Protein AF-A0A7G9Y1L8-F1 (afdb_monomer_lite)

InterPro domains:
  IPR002560 Transposase IS204/IS1001/IS1096/IS1165, DDE domain [PF01610] (2-73)

Sequence (77 aa):
MKRLEKELSEKEYKKLNGVMWILRKNMKELTDEELEILKCLFHHSPILELAYKLCNELTDIFEDDISKSVATRRIND

Secondary structure (DSSP, 8-state):
-HHHHHHS-HHHHHHTTTHHHHTTS-GGG--HHHHHHHHHHHHT-HHHHHHHHHHHHHHHHHHS---HHHHHHHHH-

pLDDT: mean 92.41, std 3.68, range [79.75, 97.0]

Organism: NCBI:txid2759911

Foldseek 3Di:
DVVCVVVDDPVLVVLLPCVVVLLPDQPVPDDPSSVVSVVSVCVVPVVVVVVSVLVNQLVCLVPDPDDPVVSVVSNVD

Structure (mmCIF, N/CA/C/O backbone):
data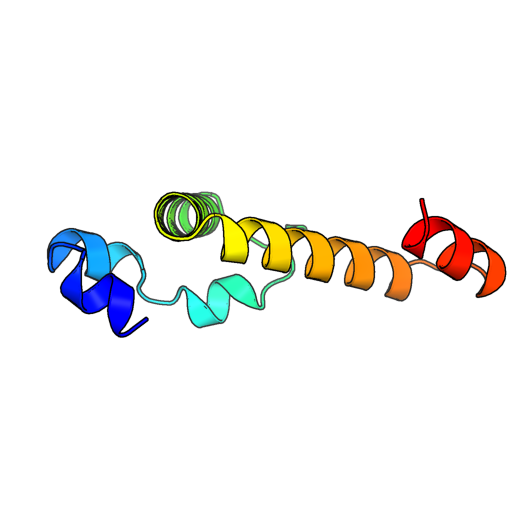_AF-A0A7G9Y1L8-F1
#
_entry.id   AF-A0A7G9Y1L8-F1
#
loop_
_atom_site.group_PDB
_atom_site.id
_atom_site.type_symbol
_atom_site.label_atom_id
_atom_site.label_alt_id
_atom_site.label_comp_id
_atom_site.label_asym_id
_atom_site.label_entity_id
_atom_site.label_seq_id
_atom_site.pdbx_PDB_ins_code
_atom_site.Cartn_x
_atom_site.Cartn_y
_atom_site.Cartn_z
_atom_site.occupancy
_atom_site.B_iso_or_equiv
_atom_site.auth_seq_id
_atom_site.auth_comp_id
_atom_site.auth_asym_id
_atom_site.auth_atom_id
_atom_site.pdbx_PDB_model_num
ATOM 1 N N . MET A 1 1 ? -13.905 -0.270 2.557 1.00 80.12 1 MET A N 1
ATOM 2 C CA . MET A 1 1 ? -14.168 0.389 3.856 1.00 80.12 1 MET A CA 1
ATOM 3 C C . MET A 1 1 ? -15.445 -0.092 4.538 1.00 80.12 1 MET A C 1
ATOM 5 O O . MET A 1 1 ? -15.326 -0.505 5.675 1.00 80.12 1 MET A O 1
ATOM 9 N N . LYS A 1 2 ? -16.609 -0.176 3.865 1.00 85.38 2 LYS A N 1
ATOM 10 C CA . LYS A 1 2 ? -17.881 -0.653 4.473 1.00 85.38 2 LYS A CA 1
ATOM 11 C C . LYS A 1 2 ? -17.807 -1.977 5.261 1.00 85.38 2 LYS A C 1
ATOM 13 O O . LYS A 1 2 ? -18.574 -2.164 6.194 1.00 85.38 2 LYS A O 1
ATOM 18 N N . ARG A 1 3 ? -16.929 -2.913 4.869 1.00 92.31 3 ARG A N 1
ATOM 19 C CA . ARG A 1 3 ? -16.653 -4.145 5.635 1.00 92.31 3 ARG A CA 1
ATOM 20 C C . ARG A 1 3 ? -15.975 -3.826 6.975 1.00 92.31 3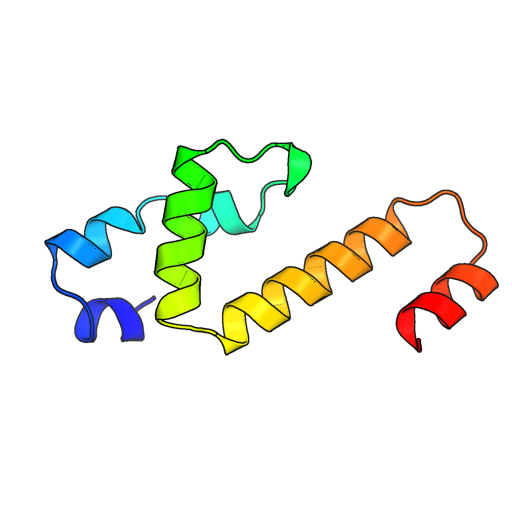 ARG A C 1
ATOM 22 O O . ARG A 1 3 ? -16.511 -4.173 8.015 1.00 92.31 3 ARG A O 1
ATOM 29 N N . LEU A 1 4 ? -14.852 -3.105 6.934 1.00 87.88 4 LEU A N 1
ATOM 30 C CA . LEU A 1 4 ? -14.089 -2.691 8.119 1.00 87.88 4 LEU A CA 1
ATOM 31 C C . LEU A 1 4 ? -14.905 -1.803 9.066 1.00 87.88 4 LEU A C 1
ATOM 33 O O . LEU A 1 4 ? -14.771 -1.923 10.271 1.00 87.88 4 LEU A O 1
ATOM 37 N N . GLU A 1 5 ? -15.797 -0.969 8.534 1.00 86.94 5 GLU A N 1
ATOM 38 C CA . GLU A 1 5 ? -16.728 -0.155 9.331 1.00 86.94 5 GLU A CA 1
ATOM 39 C C . GLU A 1 5 ? -17.664 -1.002 10.211 1.00 86.94 5 GLU A C 1
ATOM 41 O O . GLU A 1 5 ? -18.103 -0.544 11.259 1.00 86.94 5 GLU A O 1
ATOM 46 N N . LYS A 1 6 ? -17.960 -2.243 9.801 1.00 89.19 6 LYS A N 1
ATOM 47 C CA . LYS A 1 6 ? -18.780 -3.189 10.573 1.00 89.19 6 LYS A CA 1
ATOM 48 C C . LYS A 1 6 ? -17.960 -4.082 11.503 1.00 89.19 6 LYS A C 1
ATOM 50 O O . LYS A 1 6 ? -18.501 -4.577 12.483 1.00 89.19 6 LYS A O 1
ATOM 55 N N . GLU A 1 7 ? -16.706 -4.350 11.151 1.00 88.44 7 GLU A N 1
ATOM 56 C CA . GLU A 1 7 ? -15.823 -5.259 11.894 1.00 88.44 7 GLU A CA 1
ATOM 57 C C . GLU A 1 7 ? -15.042 -4.549 13.009 1.00 88.44 7 GLU A C 1
ATOM 59 O O . GLU A 1 7 ? -14.658 -5.191 13.982 1.00 88.44 7 GLU A O 1
ATOM 64 N N . LEU A 1 8 ? -14.807 -3.240 12.879 1.00 89.75 8 LEU A N 1
ATOM 65 C CA . LEU A 1 8 ? -14.037 -2.438 13.828 1.00 89.75 8 LEU A CA 1
ATOM 66 C C . LEU A 1 8 ? -14.938 -1.655 14.776 1.00 89.75 8 LEU A C 1
ATOM 68 O O . LEU A 1 8 ? -16.035 -1.228 14.413 1.00 89.75 8 LEU A O 1
ATOM 72 N N . SER A 1 9 ? -14.435 -1.379 15.980 1.00 89.25 9 SER A N 1
ATOM 73 C CA . SER A 1 9 ? -15.075 -0.386 16.841 1.00 89.25 9 SER A CA 1
ATOM 74 C C . SER A 1 9 ? -14.991 1.008 16.210 1.00 89.25 9 SER A C 1
ATOM 76 O O . SER A 1 9 ? -14.068 1.319 15.454 1.00 89.25 9 SER A O 1
ATOM 78 N N . GLU A 1 10 ? -15.908 1.907 16.571 1.00 88.06 10 GLU A N 1
ATOM 79 C CA . GLU A 1 10 ? -15.907 3.284 16.054 1.00 88.06 10 GLU A CA 1
ATOM 80 C C . GLU A 1 10 ? -14.572 4.007 16.324 1.00 88.06 10 GLU A C 1
ATOM 82 O O . GLU A 1 10 ? -14.091 4.785 15.499 1.00 88.06 10 GLU A O 1
ATOM 87 N N . LYS A 1 11 ? -13.938 3.721 17.470 1.00 86.69 11 LYS A N 1
ATOM 88 C CA . LYS A 1 11 ? -12.626 4.277 17.831 1.00 86.69 11 LYS A CA 1
ATOM 89 C C . LYS A 1 11 ? -11.517 3.774 16.911 1.00 86.69 11 LYS A C 1
ATOM 91 O O . LYS A 1 11 ? -10.655 4.560 16.535 1.00 86.69 11 LYS A O 1
ATOM 96 N N . GLU A 1 12 ? -11.524 2.492 16.562 1.00 85.19 12 GLU A N 1
ATOM 97 C CA . GLU A 1 12 ? -10.540 1.896 15.652 1.00 85.19 12 GLU A CA 1
ATOM 98 C C . GLU A 1 12 ? -10.773 2.348 14.214 1.00 85.19 12 GLU A C 1
ATOM 100 O O . GLU A 1 12 ? -9.831 2.753 13.542 1.00 85.19 12 GLU A O 1
ATOM 105 N N . TYR A 1 13 ? -12.029 2.389 13.768 1.00 89.69 13 TYR A N 1
ATOM 106 C CA . TYR A 1 13 ? -12.368 2.858 12.430 1.00 89.69 13 TYR A CA 1
ATOM 107 C C . TYR A 1 13 ? -11.973 4.326 12.216 1.00 89.69 13 TYR A C 1
ATOM 109 O O . TYR A 1 13 ? -11.436 4.670 11.164 1.00 89.69 13 TYR A O 1
ATOM 117 N N . LYS A 1 14 ? -12.131 5.188 13.233 1.00 89.19 14 LYS A N 1
ATOM 118 C CA . LYS A 1 14 ? -11.663 6.586 13.185 1.00 89.19 14 LYS A CA 1
ATOM 119 C C . LYS A 1 14 ? -10.149 6.721 13.001 1.00 89.19 14 LYS A C 1
ATOM 121 O O . LYS A 1 14 ? -9.717 7.731 12.449 1.00 89.19 14 LYS A O 1
ATOM 126 N N . LYS A 1 15 ? -9.340 5.730 13.403 1.00 88.12 15 LYS A N 1
ATOM 127 C CA . LYS A 1 15 ? -7.889 5.734 13.131 1.00 88.12 15 LYS A CA 1
ATOM 128 C C . LYS A 1 15 ? -7.580 5.589 11.640 1.00 88.12 15 LYS A C 1
ATOM 130 O O . LYS A 1 15 ? -6.523 6.014 11.206 1.00 88.12 15 LYS A O 1
ATOM 135 N N . LEU A 1 16 ? -8.508 5.046 10.851 1.00 91.12 16 LEU A N 1
ATOM 136 C CA . LEU A 1 16 ? -8.371 4.904 9.399 1.00 91.12 16 LEU A CA 1
ATOM 137 C C . LEU A 1 16 ? -8.808 6.165 8.630 1.00 91.12 16 LEU A C 1
ATOM 139 O O . LEU A 1 16 ? -8.932 6.139 7.402 1.00 91.12 16 LEU A O 1
ATOM 143 N N . ASN A 1 17 ? -9.063 7.281 9.318 1.00 89.06 17 ASN A N 1
ATOM 144 C CA . ASN A 1 17 ? -9.376 8.545 8.660 1.00 89.06 17 ASN A CA 1
ATOM 145 C C . ASN A 1 17 ? -8.216 8.991 7.761 1.00 89.06 17 ASN A C 1
ATOM 147 O O . ASN A 1 17 ? -7.053 8.945 8.144 1.00 89.06 17 ASN A O 1
ATOM 151 N N . GLY A 1 18 ? -8.540 9.419 6.540 1.00 91.44 18 GLY A N 1
ATOM 152 C CA . GLY A 1 18 ? -7.537 9.823 5.553 1.00 91.44 18 GLY A CA 1
ATOM 153 C C . GLY A 1 18 ? -6.817 8.665 4.854 1.00 91.44 18 GLY A C 1
ATOM 154 O O . GLY A 1 18 ? -6.083 8.919 3.903 1.00 91.44 18 GLY A O 1
ATOM 155 N N . VAL A 1 19 ? -7.079 7.399 5.213 1.00 93.88 19 VAL A N 1
ATOM 156 C CA . VAL A 1 19 ? -6.339 6.244 4.668 1.00 93.88 19 VAL A CA 1
ATOM 157 C C . VAL A 1 19 ? -6.384 6.142 3.142 1.00 93.88 19 VAL A C 1
ATOM 159 O O . VAL A 1 19 ? -5.413 5.733 2.518 1.00 93.88 19 VAL A O 1
ATOM 162 N N . MET A 1 20 ? -7.475 6.579 2.505 1.00 91.62 20 MET A N 1
ATOM 163 C CA . MET A 1 20 ? -7.559 6.582 1.041 1.00 91.62 20 MET A CA 1
ATOM 164 C C . MET A 1 20 ? -6.615 7.581 0.372 1.00 91.62 20 MET A C 1
ATOM 166 O O . MET A 1 20 ? -6.244 7.376 -0.780 1.00 91.62 20 MET A O 1
ATOM 170 N N . TRP A 1 21 ? -6.265 8.675 1.043 1.00 93.94 21 TRP A N 1
ATOM 171 C CA . TRP A 1 21 ? -5.238 9.592 0.555 1.00 93.94 21 TRP A CA 1
ATOM 172 C C . TRP A 1 21 ? -3.846 9.008 0.791 1.00 93.94 21 TRP A C 1
ATOM 174 O O . TRP A 1 21 ? -3.038 8.981 -0.130 1.00 93.94 21 TRP A O 1
ATOM 184 N N . ILE A 1 22 ? -3.623 8.446 1.981 1.00 94.94 22 ILE A N 1
ATOM 185 C CA . ILE A 1 22 ? -2.358 7.811 2.366 1.00 94.94 22 ILE A CA 1
ATOM 186 C C . ILE A 1 22 ? -1.976 6.694 1.382 1.00 94.94 22 ILE A C 1
ATOM 188 O O . ILE A 1 22 ? -0.849 6.660 0.910 1.00 94.94 22 ILE A O 1
ATOM 192 N N . LEU A 1 23 ? -2.932 5.847 0.978 1.00 93.94 23 LEU A N 1
ATOM 193 C CA . LEU A 1 23 ? -2.719 4.773 -0.006 1.00 93.94 23 LEU A CA 1
ATOM 194 C C . LEU A 1 23 ? -2.252 5.249 -1.394 1.00 93.94 23 LEU A C 1
ATOM 196 O O . LEU A 1 23 ? -1.832 4.420 -2.195 1.00 93.94 23 LEU A O 1
ATOM 200 N N . ARG A 1 24 ? -2.391 6.541 -1.716 1.00 90.94 24 ARG A N 1
ATOM 201 C C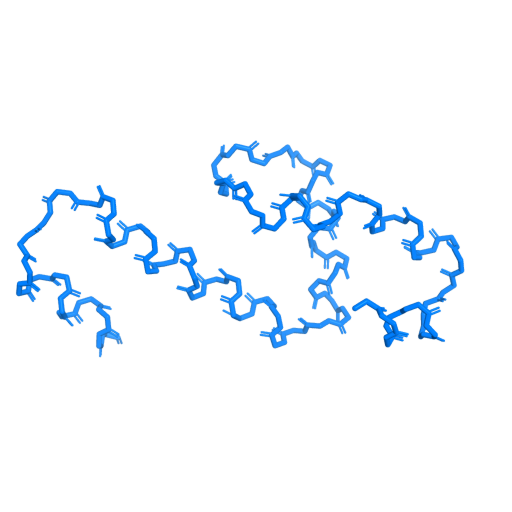A . ARG A 1 24 ? -1.987 7.119 -3.009 1.00 90.94 24 ARG A CA 1
ATOM 202 C C . ARG A 1 24 ? -0.662 7.872 -2.948 1.00 90.94 24 ARG A C 1
ATOM 204 O O . ARG A 1 24 ? -0.162 8.261 -3.998 1.00 90.94 24 ARG A O 1
ATOM 211 N N . LYS A 1 25 ? -0.140 8.137 -1.750 1.00 91.38 25 LYS A N 1
ATOM 212 C CA . LYS A 1 25 ? 1.146 8.812 -1.582 1.00 91.38 25 LYS A CA 1
ATOM 213 C C . LYS A 1 25 ? 2.283 7.887 -1.998 1.00 91.38 25 LYS A C 1
ATOM 215 O O . LYS A 1 25 ? 2.171 6.668 -1.875 1.00 91.38 25 LYS A O 1
ATOM 220 N N . ASN A 1 26 ? 3.392 8.479 -2.433 1.00 86.62 26 ASN A N 1
ATOM 221 C CA . ASN A 1 26 ? 4.624 7.726 -2.595 1.00 86.62 26 ASN A CA 1
ATOM 222 C C . ASN A 1 26 ? 5.074 7.215 -1.218 1.00 86.62 26 ASN A C 1
ATOM 224 O O . ASN A 1 26 ? 5.073 7.969 -0.243 1.00 86.62 26 ASN A O 1
ATOM 228 N N . MET A 1 27 ? 5.476 5.944 -1.131 1.00 86.38 27 MET A N 1
ATOM 229 C CA . MET A 1 27 ? 5.890 5.332 0.135 1.00 86.38 27 MET A CA 1
ATOM 230 C C . MET A 1 27 ? 7.040 6.093 0.817 1.00 86.38 27 MET A C 1
ATOM 232 O O . MET A 1 27 ? 7.106 6.125 2.044 1.00 86.38 27 MET A O 1
ATOM 236 N N . LYS A 1 28 ? 7.911 6.746 0.037 1.00 86.38 28 LYS A N 1
ATOM 237 C CA . LYS A 1 28 ? 9.045 7.549 0.525 1.00 86.38 28 LYS A CA 1
ATOM 238 C C . LYS A 1 28 ? 8.614 8.865 1.188 1.00 86.38 28 LYS A C 1
ATOM 240 O O . LYS A 1 28 ? 9.419 9.482 1.875 1.00 86.38 28 LYS A O 1
ATOM 245 N N . GLU A 1 29 ? 7.368 9.294 0.988 1.00 90.94 29 GLU A N 1
ATOM 246 C CA . GLU A 1 29 ? 6.804 10.548 1.512 1.00 90.94 29 GLU A CA 1
ATOM 247 C C . GLU A 1 29 ? 5.858 10.336 2.705 1.00 90.94 29 GLU A C 1
ATOM 249 O O . GLU A 1 29 ? 5.258 11.292 3.206 1.00 90.94 29 GLU A O 1
ATOM 254 N N . LEU A 1 30 ? 5.679 9.087 3.141 1.00 94.12 30 LEU A N 1
ATOM 255 C CA . LEU A 1 30 ? 4.814 8.750 4.266 1.00 94.12 30 LEU A CA 1
ATOM 256 C C . LEU A 1 30 ? 5.464 9.146 5.592 1.00 94.12 30 LEU A C 1
ATOM 258 O O . LEU A 1 30 ? 6.634 8.847 5.831 1.00 94.12 30 LEU A O 1
ATOM 262 N N . THR A 1 31 ? 4.688 9.779 6.473 1.00 95.81 31 THR A N 1
ATOM 263 C CA . THR A 1 31 ? 5.129 10.032 7.854 1.00 95.81 31 THR A CA 1
ATOM 264 C C . THR A 1 31 ? 4.980 8.781 8.721 1.00 95.81 31 THR A C 1
ATOM 266 O O . THR A 1 31 ? 4.243 7.854 8.375 1.00 95.81 31 THR A O 1
ATOM 269 N N . ASP A 1 32 ? 5.631 8.764 9.886 1.00 95.00 32 ASP A N 1
ATOM 270 C CA . ASP A 1 32 ? 5.508 7.660 10.844 1.00 95.00 32 ASP A CA 1
ATOM 271 C C . ASP A 1 32 ? 4.048 7.434 11.275 1.00 95.00 32 ASP A C 1
ATOM 273 O O . ASP A 1 32 ? 3.596 6.293 11.380 1.00 95.00 32 ASP A O 1
ATOM 277 N N . GLU A 1 33 ? 3.263 8.503 11.446 1.00 93.25 33 GLU A N 1
ATOM 278 C CA . GLU A 1 33 ? 1.837 8.393 11.762 1.00 93.25 33 GLU A CA 1
ATOM 279 C C . GLU A 1 33 ? 1.038 7.763 10.615 1.00 93.25 33 GLU A C 1
ATOM 281 O O . GLU A 1 33 ? 0.164 6.926 10.848 1.00 93.25 33 GLU A O 1
ATOM 286 N N . GLU A 1 34 ? 1.335 8.137 9.370 1.00 95.06 34 GLU A N 1
ATOM 287 C CA . GLU A 1 34 ? 0.680 7.569 8.190 1.00 95.06 34 GLU A CA 1
ATOM 288 C C . GLU A 1 34 ? 1.024 6.083 8.014 1.00 95.06 34 GLU A C 1
ATOM 290 O O . GLU A 1 34 ? 0.151 5.279 7.666 1.00 95.06 34 GLU A O 1
ATOM 295 N N . LEU A 1 35 ? 2.264 5.694 8.328 1.00 93.94 35 LEU A N 1
ATOM 296 C CA . LEU A 1 35 ? 2.693 4.297 8.342 1.00 93.94 35 LEU A CA 1
ATOM 297 C C . LEU A 1 35 ? 1.931 3.477 9.388 1.00 93.94 35 LEU A C 1
ATOM 299 O O . LEU A 1 35 ? 1.519 2.354 9.093 1.00 93.94 35 LEU A O 1
ATOM 303 N N . GLU A 1 36 ? 1.682 4.018 10.581 1.00 93.56 36 GLU A N 1
ATOM 304 C CA . GLU A 1 36 ? 0.868 3.337 11.597 1.00 93.56 36 GLU A CA 1
ATOM 305 C C . GLU A 1 36 ? -0.590 3.147 11.150 1.00 93.56 36 GLU A C 1
ATOM 307 O O . GLU A 1 36 ? -1.186 2.089 11.383 1.00 93.56 36 GLU A O 1
ATOM 312 N N . ILE A 1 37 ? -1.162 4.122 10.435 1.00 94.38 37 ILE A N 1
ATOM 313 C CA . ILE A 1 37 ? -2.505 3.990 9.849 1.00 94.38 37 ILE A CA 1
ATOM 314 C C . ILE A 1 37 ? -2.536 2.853 8.818 1.00 94.38 37 ILE A C 1
ATOM 316 O O . ILE A 1 37 ? -3.454 2.026 8.839 1.00 94.38 37 ILE A O 1
ATOM 320 N N . LEU A 1 38 ? -1.528 2.769 7.942 1.00 95.06 38 LEU A N 1
ATOM 321 C CA . LEU A 1 38 ? -1.418 1.681 6.967 1.00 95.06 38 LEU A CA 1
ATOM 322 C C . LEU A 1 38 ? -1.231 0.319 7.638 1.00 95.06 38 LEU A C 1
ATOM 324 O O . LEU A 1 38 ? -1.908 -0.633 7.255 1.00 95.06 38 LEU A O 1
ATOM 328 N N . LYS A 1 39 ? -0.388 0.215 8.673 1.00 93.44 39 LYS A N 1
ATOM 329 C CA . LYS A 1 39 ? -0.217 -1.030 9.443 1.00 93.44 39 LYS A CA 1
ATOM 330 C C . LYS A 1 39 ? -1.542 -1.513 10.029 1.00 93.44 39 LYS A C 1
ATOM 332 O O . LYS A 1 39 ? -1.873 -2.692 9.904 1.00 93.44 39 LYS A O 1
ATOM 337 N N . CYS A 1 40 ? -2.326 -0.607 10.616 1.00 92.25 40 CYS A N 1
ATOM 338 C CA . CYS A 1 40 ? -3.655 -0.933 11.128 1.00 92.25 40 CYS A CA 1
ATOM 339 C C . CYS A 1 40 ? -4.584 -1.424 10.007 1.00 92.25 40 CYS A C 1
ATOM 341 O O . CYS A 1 40 ? -5.222 -2.466 10.147 1.00 92.25 40 CYS A O 1
ATOM 343 N N . LEU A 1 41 ? -4.617 -0.733 8.863 1.00 94.50 41 LEU A N 1
ATOM 344 C CA . LEU A 1 41 ? -5.421 -1.150 7.711 1.00 94.50 41 LEU A CA 1
ATOM 345 C C . LEU A 1 41 ? -5.042 -2.555 7.217 1.00 94.50 41 LEU A C 1
ATOM 347 O O . LEU A 1 41 ? -5.916 -3.390 6.970 1.00 94.50 41 LEU A O 1
ATOM 351 N N . PHE A 1 42 ? -3.746 -2.799 7.053 1.00 95.12 42 PHE A N 1
ATOM 352 C CA . PHE A 1 42 ? -3.198 -4.033 6.505 1.00 95.12 42 PHE A CA 1
ATOM 353 C C . PHE A 1 42 ? -3.393 -5.222 7.436 1.00 95.12 42 PHE A C 1
ATOM 355 O O . PHE A 1 42 ? -3.742 -6.300 6.958 1.00 95.12 42 PHE A O 1
ATOM 362 N N . HIS A 1 43 ? -3.335 -5.010 8.754 1.00 93.50 43 HIS A N 1
ATOM 363 C CA . HIS A 1 43 ? -3.690 -6.034 9.735 1.00 93.50 43 HIS A CA 1
ATOM 364 C C . HIS A 1 43 ? -5.099 -6.610 9.499 1.00 93.50 43 HIS A C 1
ATOM 366 O O . HIS A 1 43 ? -5.297 -7.821 9.556 1.00 93.50 43 HIS A O 1
ATOM 372 N N . HIS A 1 44 ? -6.074 -5.761 9.162 1.00 92.31 44 HIS A N 1
ATOM 373 C CA . HIS A 1 44 ? -7.451 -6.193 8.885 1.00 92.31 44 HIS A CA 1
ATOM 374 C C . HIS A 1 44 ? -7.703 -6.583 7.419 1.00 92.31 44 HIS A C 1
ATOM 376 O O . HIS A 1 44 ? -8.798 -7.038 7.058 1.00 92.31 44 HIS A O 1
ATOM 382 N N . SER A 1 45 ? -6.724 -6.372 6.540 1.00 92.94 45 SER A N 1
ATOM 383 C CA . SER A 1 45 ? -6.854 -6.610 5.107 1.00 92.94 45 SER A CA 1
ATOM 384 C C . SER A 1 45 ? -5.506 -6.988 4.475 1.00 92.94 45 SER A C 1
ATOM 386 O O . SER A 1 45 ? -4.997 -6.237 3.642 1.00 92.94 45 SER A O 1
ATOM 388 N N . PRO A 1 46 ? -4.944 -8.169 4.788 1.00 94.50 46 PRO A N 1
ATOM 389 C CA . PRO A 1 46 ? -3.620 -8.579 4.302 1.00 94.50 46 PRO A CA 1
ATOM 390 C C . PRO A 1 46 ? -3.543 -8.692 2.771 1.00 94.50 46 PRO A C 1
ATOM 392 O O . PRO A 1 46 ? -2.516 -8.406 2.167 1.00 94.50 46 PRO A O 1
ATOM 395 N N . ILE A 1 47 ? -4.654 -9.025 2.103 1.00 95.75 47 ILE A N 1
ATOM 396 C CA . ILE A 1 47 ? -4.725 -9.016 0.629 1.00 95.75 47 ILE A CA 1
ATOM 397 C C . ILE A 1 47 ? -4.520 -7.597 0.074 1.00 95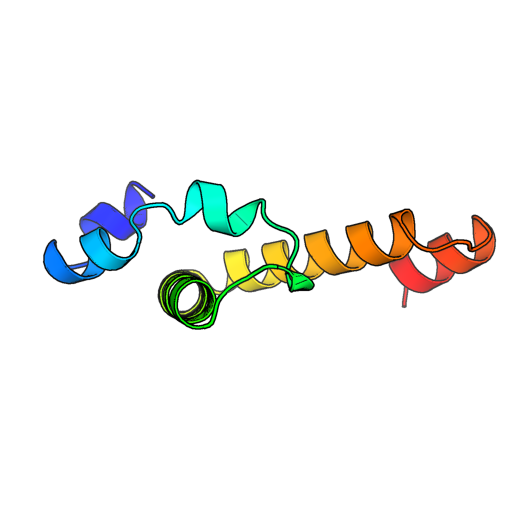.75 47 ILE A C 1
ATOM 399 O O . ILE A 1 47 ? -3.923 -7.423 -0.986 1.00 95.75 47 ILE A O 1
ATOM 403 N N . LEU A 1 48 ? -4.993 -6.573 0.792 1.00 95.38 48 LEU A N 1
ATOM 404 C CA . LEU A 1 48 ? -4.787 -5.179 0.398 1.00 95.38 48 LEU A CA 1
ATOM 405 C C . LEU A 1 48 ? -3.332 -4.754 0.601 1.00 95.38 48 LEU A C 1
ATOM 407 O O . LEU A 1 48 ? -2.825 -4.003 -0.221 1.00 95.38 48 LEU A O 1
ATOM 411 N N . GLU A 1 49 ? -2.663 -5.247 1.644 1.00 96.31 49 GLU A N 1
ATOM 412 C CA . GLU A 1 49 ? -1.226 -5.028 1.839 1.00 96.31 49 GLU A CA 1
ATOM 413 C C . GLU A 1 49 ? -0.419 -5.580 0.665 1.00 96.31 49 GLU A C 1
ATOM 415 O O . GLU A 1 49 ? 0.435 -4.885 0.120 1.00 96.31 49 GLU A O 1
ATOM 420 N N . LEU A 1 50 ? -0.727 -6.810 0.244 1.00 96.31 50 LEU A N 1
ATOM 421 C CA . LEU A 1 50 ? -0.084 -7.428 -0.909 1.00 96.31 50 LEU A CA 1
ATOM 422 C C . LEU A 1 50 ? -0.315 -6.603 -2.180 1.00 96.31 50 LEU A C 1
ATOM 424 O O . LEU A 1 50 ? 0.639 -6.266 -2.871 1.00 96.31 50 LEU A O 1
ATOM 428 N N . ALA A 1 51 ? -1.566 -6.233 -2.463 1.00 96.00 51 ALA A N 1
ATOM 429 C CA . ALA A 1 51 ? -1.890 -5.408 -3.624 1.00 96.00 51 ALA A CA 1
ATOM 430 C C . ALA A 1 51 ? -1.182 -4.043 -3.579 1.00 96.00 51 ALA A C 1
ATOM 432 O O . ALA A 1 51 ? -0.673 -3.582 -4.595 1.00 96.00 51 ALA A O 1
ATOM 433 N N . TYR A 1 52 ? -1.114 -3.413 -2.404 1.00 95.56 52 TYR A N 1
ATOM 434 C CA . TYR A 1 52 ? -0.405 -2.152 -2.205 1.00 95.56 52 TYR A CA 1
ATOM 435 C C . TYR A 1 52 ? 1.094 -2.290 -2.495 1.00 95.56 52 TYR A C 1
ATOM 437 O O . TYR A 1 52 ? 1.645 -1.463 -3.219 1.00 95.56 52 TYR A O 1
ATOM 445 N N . LYS A 1 53 ? 1.750 -3.341 -1.987 1.00 94.00 53 LYS A N 1
ATOM 446 C CA . LYS A 1 53 ? 3.172 -3.615 -2.254 1.00 94.00 53 LYS A CA 1
ATOM 447 C C . LYS A 1 53 ? 3.437 -3.824 -3.745 1.00 94.00 53 LYS A C 1
ATOM 449 O O . LYS A 1 53 ? 4.267 -3.117 -4.301 1.00 94.00 53 LYS A O 1
ATOM 454 N N . LEU A 1 54 ? 2.650 -4.679 -4.402 1.00 94.56 54 LEU A N 1
ATOM 455 C CA . LEU A 1 54 ? 2.771 -4.940 -5.842 1.00 94.56 54 LEU A CA 1
ATOM 456 C C . LEU A 1 54 ? 2.578 -3.670 -6.686 1.00 94.56 54 LEU A C 1
ATOM 458 O O . LEU A 1 54 ? 3.310 -3.443 -7.644 1.00 94.56 54 LEU A O 1
ATOM 462 N N . CYS A 1 55 ? 1.618 -2.808 -6.332 1.00 94.00 55 CYS A N 1
ATOM 463 C CA . CYS A 1 55 ? 1.437 -1.525 -7.015 1.00 94.00 55 CYS A CA 1
ATOM 464 C C . CYS A 1 55 ? 2.666 -0.612 -6.882 1.00 94.00 55 CYS 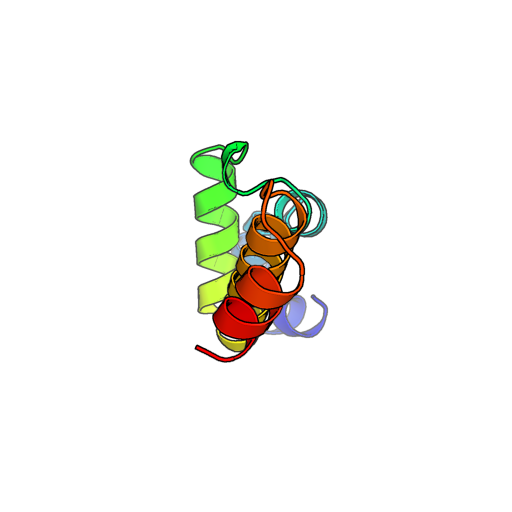A C 1
ATOM 466 O O . CYS A 1 55 ? 3.032 0.048 -7.855 1.00 94.00 55 CYS A O 1
ATOM 468 N N . ASN A 1 56 ? 3.299 -0.570 -5.704 1.00 92.88 56 ASN A N 1
ATOM 469 C CA . ASN A 1 56 ? 4.508 0.228 -5.490 1.00 92.88 56 ASN A CA 1
ATOM 470 C C . ASN A 1 56 ? 5.701 -0.358 -6.254 1.00 92.88 56 ASN A C 1
ATOM 472 O O . ASN A 1 56 ? 6.374 0.388 -6.948 1.00 92.88 56 ASN A O 1
ATOM 476 N N . GLU A 1 57 ? 5.900 -1.678 -6.232 1.00 93.19 57 GLU A N 1
ATOM 477 C CA . GLU A 1 57 ? 6.955 -2.345 -7.013 1.00 93.19 57 GLU A CA 1
ATOM 478 C C . GLU A 1 57 ? 6.816 -2.069 -8.519 1.00 93.19 57 GLU A C 1
ATOM 480 O O . GLU A 1 57 ? 7.793 -1.751 -9.196 1.00 93.19 57 GLU A O 1
ATOM 485 N N . LEU A 1 58 ? 5.590 -2.119 -9.052 1.00 94.38 58 LEU A N 1
ATOM 486 C CA . LEU A 1 58 ? 5.324 -1.759 -10.447 1.00 94.38 58 LEU A CA 1
ATOM 487 C C . LEU A 1 58 ? 5.575 -0.274 -10.729 1.00 94.38 58 LEU A C 1
ATOM 489 O O . LEU A 1 58 ? 6.050 0.064 -11.813 1.00 94.38 58 LEU A O 1
ATOM 493 N N . THR A 1 59 ? 5.257 0.601 -9.773 1.00 92.81 59 THR A N 1
ATOM 494 C CA . THR A 1 59 ? 5.535 2.040 -9.880 1.00 92.81 59 THR A CA 1
ATOM 495 C C . THR A 1 59 ? 7.038 2.297 -9.898 1.00 92.81 59 THR A C 1
ATOM 497 O O . THR A 1 59 ? 7.508 2.995 -10.788 1.00 92.81 59 THR A O 1
ATOM 500 N N . ASP A 1 60 ? 7.803 1.661 -9.010 1.00 92.75 60 ASP A N 1
ATOM 501 C CA . ASP A 1 60 ? 9.264 1.766 -8.970 1.00 92.75 60 ASP A CA 1
ATOM 502 C C . ASP A 1 60 ? 9.891 1.285 -10.294 1.00 92.75 60 ASP A C 1
ATOM 504 O O . ASP A 1 60 ? 10.758 1.952 -10.851 1.00 92.75 60 ASP A O 1
ATOM 508 N N . ILE A 1 61 ? 9.410 0.171 -10.867 1.00 94.69 61 ILE A N 1
ATOM 509 C CA . ILE A 1 61 ? 9.862 -0.306 -12.190 1.00 94.69 61 ILE A CA 1
ATOM 510 C C . ILE A 1 61 ? 9.550 0.709 -13.299 1.00 94.69 61 ILE A C 1
ATOM 512 O O . ILE A 1 61 ? 10.324 0.831 -14.248 1.00 94.69 61 ILE A O 1
ATOM 516 N N . PHE A 1 62 ? 8.403 1.384 -13.220 1.00 93.31 62 PHE A N 1
ATOM 517 C CA . PHE A 1 62 ? 7.977 2.369 -14.212 1.00 93.31 62 PHE A CA 1
ATOM 518 C C . PHE A 1 62 ? 8.757 3.688 -14.112 1.00 93.31 62 PHE A C 1
ATOM 520 O O . PHE A 1 62 ? 9.032 4.301 -15.141 1.00 93.31 62 PHE A O 1
ATOM 527 N N . GLU A 1 63 ? 9.088 4.125 -12.896 1.00 93.31 63 GLU A N 1
ATOM 528 C CA . GLU A 1 63 ? 9.836 5.361 -12.635 1.00 93.31 63 GLU A CA 1
ATOM 529 C C . GLU A 1 63 ? 11.353 5.204 -12.847 1.00 93.31 63 GLU A C 1
ATOM 531 O O . GLU A 1 63 ? 12.048 6.201 -13.052 1.00 93.31 63 GLU A O 1
ATOM 536 N N . ASP A 1 64 ? 11.869 3.973 -12.833 1.00 94.69 64 ASP A N 1
ATOM 537 C CA . ASP A 1 64 ? 13.277 3.671 -13.087 1.00 94.69 64 ASP A CA 1
ATOM 538 C C . ASP A 1 64 ? 13.694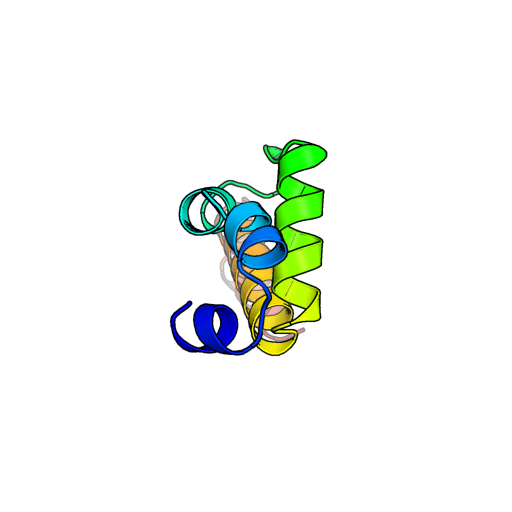 3.948 -14.547 1.00 94.69 64 ASP A C 1
ATOM 540 O O . ASP A 1 64 ? 13.026 3.560 -15.508 1.00 94.69 64 ASP A O 1
ATOM 544 N N . ASP A 1 65 ? 14.885 4.531 -14.731 1.00 96.44 65 ASP A N 1
ATOM 545 C CA . ASP A 1 65 ? 15.506 4.730 -16.050 1.00 96.44 65 ASP A CA 1
ATOM 546 C C . ASP A 1 65 ? 16.150 3.427 -16.561 1.00 96.44 65 ASP A C 1
ATOM 548 O O . ASP A 1 65 ? 17.370 3.241 -16.576 1.00 96.44 65 ASP A O 1
ATOM 552 N N . ILE A 1 66 ? 15.301 2.462 -16.914 1.00 96.31 66 ILE A N 1
ATOM 553 C CA . ILE A 1 66 ? 15.697 1.145 -17.416 1.00 96.31 66 ILE A CA 1
ATOM 554 C C . ILE A 1 66 ? 15.040 0.838 -18.760 1.00 96.31 66 ILE A C 1
ATOM 556 O O . ILE A 1 66 ? 13.978 1.342 -19.120 1.00 96.31 66 ILE A O 1
ATOM 560 N N . SER A 1 67 ? 15.662 -0.056 -19.529 1.00 97.00 67 SER A N 1
ATOM 561 C CA . SER A 1 67 ? 15.071 -0.499 -20.788 1.00 97.00 67 SER A CA 1
ATOM 562 C C . SER A 1 67 ? 13.840 -1.381 -20.552 1.00 97.00 67 SER A C 1
ATOM 564 O O . SER A 1 67 ? 13.737 -2.115 -19.566 1.00 97.00 67 SER A O 1
ATOM 566 N N . LYS A 1 68 ? 12.930 -1.400 -21.532 1.00 95.00 68 LYS A N 1
ATOM 567 C CA . LYS A 1 68 ? 11.725 -2.245 -21.506 1.00 95.00 68 LYS A CA 1
ATOM 568 C C . LYS A 1 68 ? 12.031 -3.728 -21.257 1.00 95.00 68 LYS A C 1
ATOM 570 O O . LYS A 1 68 ? 11.247 -4.408 -20.597 1.00 95.00 68 LYS A O 1
ATOM 575 N N . SER A 1 69 ? 13.139 -4.247 -21.792 1.00 96.62 69 SER A N 1
ATOM 576 C CA . SER A 1 69 ? 13.526 -5.648 -21.590 1.00 96.62 69 SER A CA 1
ATOM 577 C C . SER A 1 69 ? 13.924 -5.927 -20.141 1.00 96.62 69 SER A C 1
ATOM 579 O O . SER A 1 69 ? 13.523 -6.955 -19.599 1.00 96.62 69 SER A O 1
ATOM 581 N N . VAL A 1 70 ? 14.642 -5.002 -19.495 1.00 96.62 70 VAL A N 1
ATOM 582 C CA . VAL A 1 70 ? 14.987 -5.096 -18.068 1.00 96.62 70 VAL A CA 1
ATOM 583 C C . VAL A 1 70 ? 13.729 -4.988 -17.205 1.00 96.62 70 VAL A C 1
ATOM 585 O O . VAL A 1 70 ? 13.525 -5.837 -16.342 1.00 96.62 70 VAL A O 1
ATOM 588 N N . ALA A 1 71 ? 12.847 -4.023 -17.485 1.00 96.69 71 ALA A N 1
ATOM 589 C CA . ALA A 1 71 ? 11.574 -3.872 -16.775 1.00 96.69 71 ALA A CA 1
ATOM 590 C C . ALA A 1 71 ? 10.700 -5.135 -16.877 1.00 96.69 71 ALA A C 1
ATOM 592 O O . ALA A 1 71 ? 10.179 -5.619 -15.878 1.00 96.69 71 ALA A O 1
ATOM 593 N N . THR A 1 72 ? 10.599 -5.728 -18.074 1.00 96.06 72 THR A N 1
ATOM 594 C CA . THR A 1 72 ? 9.827 -6.966 -18.293 1.00 96.06 72 THR A CA 1
ATOM 595 C C . THR A 1 72 ? 10.386 -8.128 -17.479 1.00 96.06 72 THR A C 1
ATOM 597 O O . THR A 1 72 ? 9.614 -8.925 -16.959 1.00 96.06 72 THR A O 1
ATOM 600 N N . ARG A 1 73 ? 11.714 -8.239 -17.354 1.00 95.44 73 ARG A N 1
ATOM 601 C CA . ARG A 1 73 ? 12.326 -9.275 -16.519 1.00 95.44 73 ARG A CA 1
ATOM 602 C C . ARG A 1 73 ? 11.944 -9.089 -15.050 1.00 95.44 73 ARG A C 1
ATOM 604 O O . ARG A 1 73 ? 11.437 -10.033 -14.471 1.00 95.44 73 ARG A O 1
ATOM 611 N N . ARG A 1 74 ? 12.064 -7.868 -14.517 1.00 95.12 74 ARG A N 1
ATOM 612 C CA . ARG A 1 74 ? 11.705 -7.560 -13.122 1.00 95.12 74 ARG A CA 1
ATOM 613 C C . ARG A 1 74 ? 10.239 -7.837 -12.783 1.00 95.12 74 ARG A C 1
ATOM 615 O O . ARG A 1 74 ? 9.956 -8.260 -11.678 1.00 95.12 74 ARG A O 1
ATOM 622 N N . ILE A 1 75 ? 9.313 -7.613 -13.719 1.00 94.44 75 ILE A N 1
ATOM 623 C CA . ILE A 1 75 ? 7.883 -7.923 -13.512 1.00 94.44 75 ILE A CA 1
ATOM 624 C C . ILE A 1 75 ? 7.636 -9.438 -13.378 1.00 94.44 75 ILE A C 1
ATOM 626 O O . ILE A 1 75 ? 6.645 -9.840 -12.776 1.00 94.44 75 ILE A O 1
ATOM 630 N N . ASN A 1 76 ? 8.493 -10.271 -13.977 1.00 92.31 76 ASN A N 1
ATOM 631 C CA . ASN A 1 76 ? 8.342 -11.728 -14.007 1.00 92.31 76 ASN A CA 1
ATOM 632 C C . ASN A 1 76 ? 9.276 -12.469 -13.027 1.00 92.31 76 ASN A C 1
ATOM 634 O O . ASN A 1 76 ? 9.236 -13.701 -13.018 1.00 92.31 76 ASN A O 1
ATOM 638 N N . ASP A 1 77 ? 10.133 -11.751 -12.292 1.00 79.75 77 ASP A N 1
ATOM 639 C CA . ASP A 1 77 ? 11.014 -12.313 -11.254 1.00 79.75 77 ASP A CA 1
ATOM 640 C C . ASP A 1 77 ? 10.200 -12.670 -9.992 1.00 79.75 77 ASP A C 1
ATOM 642 O O . ASP A 1 77 ? 10.502 -13.727 -9.387 1.00 79.75 77 ASP A O 1
#

Radius of gyration: 15.34 Å; chains: 1; bounding box: 34×23×39 Å